Protein AF-A0A1H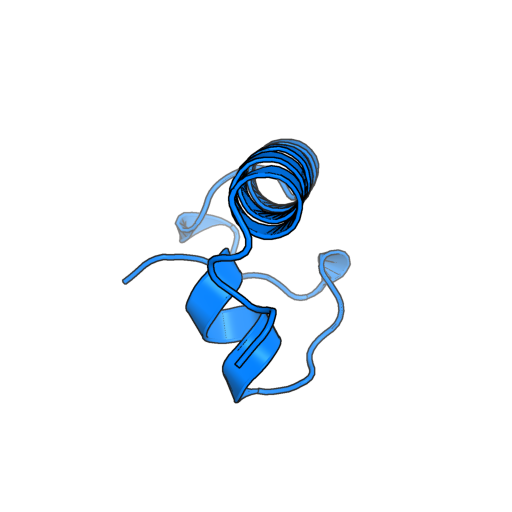5SPS8-F1 (afdb_monomer_lite)

Structure (mmCIF, N/CA/C/O backbone):
data_AF-A0A1H5SPS8-F1
#
_entry.id   AF-A0A1H5SPS8-F1
#
loop_
_atom_site.group_PDB
_atom_site.id
_atom_site.type_symbol
_atom_site.label_atom_id
_atom_site.label_alt_id
_atom_site.label_comp_id
_atom_site.label_asym_id
_atom_site.label_entity_id
_atom_site.label_seq_id
_atom_site.pdbx_PDB_ins_code
_atom_site.Cartn_x
_atom_site.Cartn_y
_atom_site.Cartn_z
_atom_site.occupancy
_atom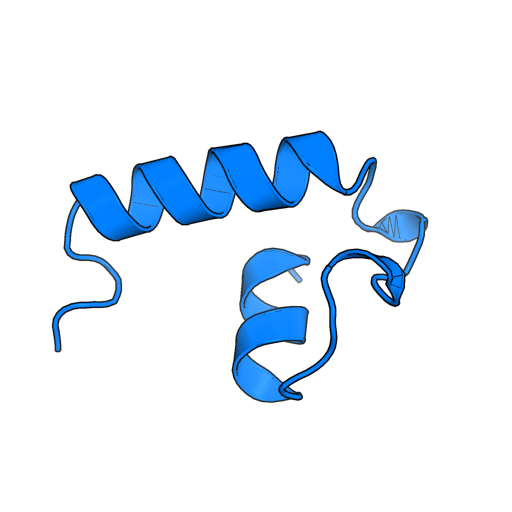_site.B_iso_or_equiv
_atom_site.auth_seq_id
_atom_site.auth_comp_id
_atom_site.auth_asym_id
_atom_site.auth_atom_id
_atom_site.pdbx_PDB_model_num
ATOM 1 N N . MET A 1 1 ? -3.620 4.746 -11.079 1.00 60.94 1 MET A N 1
ATOM 2 C CA . MET A 1 1 ? -4.028 3.646 -10.168 1.00 60.94 1 MET A CA 1
ATOM 3 C C . MET A 1 1 ? -2.852 3.331 -9.241 1.00 60.94 1 MET A C 1
ATOM 5 O O . MET A 1 1 ? -1.726 3.425 -9.703 1.00 60.94 1 MET A O 1
ATOM 9 N N . SER A 1 2 ? -3.042 3.065 -7.942 1.00 81.56 2 SER A N 1
ATOM 10 C CA . SER A 1 2 ? -1.912 2.755 -7.036 1.00 81.56 2 SER A CA 1
ATOM 11 C C . SER A 1 2 ? -1.637 1.252 -7.010 1.00 81.56 2 SER A C 1
ATOM 13 O O . SER A 1 2 ? -2.567 0.487 -6.764 1.00 81.56 2 SER A O 1
ATOM 15 N N . GLY A 1 3 ? -0.374 0.835 -7.156 1.00 88.94 3 GLY A N 1
ATOM 16 C CA . GLY A 1 3 ? 0.006 -0.588 -7.136 1.00 88.94 3 GLY A CA 1
ATOM 17 C C . GLY A 1 3 ? -0.440 -1.335 -5.872 1.00 88.94 3 GLY A C 1
ATOM 18 O O . GLY A 1 3 ? -0.836 -2.487 -5.950 1.00 88.94 3 GLY A O 1
ATOM 19 N N . VAL A 1 4 ? -0.495 -0.656 -4.719 1.00 89.88 4 VAL A N 1
ATOM 20 C CA . VAL A 1 4 ? -1.019 -1.213 -3.454 1.00 89.88 4 VAL A CA 1
ATOM 21 C C . VAL A 1 4 ? -2.495 -1.623 -3.561 1.00 89.88 4 VAL A C 1
ATOM 23 O O . VAL A 1 4 ? -2.875 -2.688 -3.090 1.00 89.88 4 VAL A O 1
ATOM 26 N N . ILE A 1 5 ? -3.329 -0.796 -4.201 1.00 88.88 5 ILE A N 1
ATOM 27 C CA . ILE A 1 5 ? -4.765 -1.074 -4.376 1.00 88.88 5 ILE A CA 1
ATOM 28 C C . ILE A 1 5 ? -4.956 -2.199 -5.392 1.00 88.88 5 ILE A C 1
ATOM 30 O O . ILE A 1 5 ? -5.795 -3.070 -5.192 1.00 88.88 5 ILE A O 1
ATOM 34 N N . PHE A 1 6 ? -4.159 -2.197 -6.463 1.00 88.44 6 PHE A N 1
ATOM 35 C CA . PHE A 1 6 ? -4.163 -3.265 -7.457 1.00 88.44 6 PHE A CA 1
ATOM 36 C C . PHE A 1 6 ? -3.847 -4.623 -6.813 1.00 88.44 6 PHE A C 1
ATOM 38 O O . PHE A 1 6 ? -4.585 -5.580 -7.013 1.00 88.44 6 PHE A O 1
ATOM 45 N N . ILE A 1 7 ? -2.809 -4.691 -5.980 1.00 89.50 7 ILE A N 1
ATOM 46 C CA . ILE A 1 7 ? -2.404 -5.915 -5.277 1.00 89.50 7 ILE A CA 1
ATOM 47 C C . ILE A 1 7 ? -3.480 -6.371 -4.289 1.00 89.50 7 ILE A C 1
ATOM 49 O O . ILE A 1 7 ? -3.886 -7.526 -4.345 1.00 89.50 7 ILE A O 1
ATOM 53 N N . ASN A 1 8 ? -4.002 -5.471 -3.449 1.00 86.88 8 ASN A N 1
ATOM 54 C CA . ASN A 1 8 ? -5.055 -5.815 -2.486 1.00 86.88 8 ASN A CA 1
ATOM 55 C C . ASN A 1 8 ? -6.350 -6.286 -3.166 1.00 86.88 8 ASN A C 1
ATOM 57 O O . ASN A 1 8 ? -7.015 -7.177 -2.652 1.00 86.88 8 ASN A O 1
ATOM 61 N N . ARG A 1 9 ? -6.716 -5.704 -4.316 1.00 87.50 9 ARG A N 1
ATOM 62 C CA . ARG A 1 9 ? -7.939 -6.073 -5.045 1.00 87.50 9 ARG A CA 1
ATOM 63 C C . ARG A 1 9 ? -7.809 -7.394 -5.799 1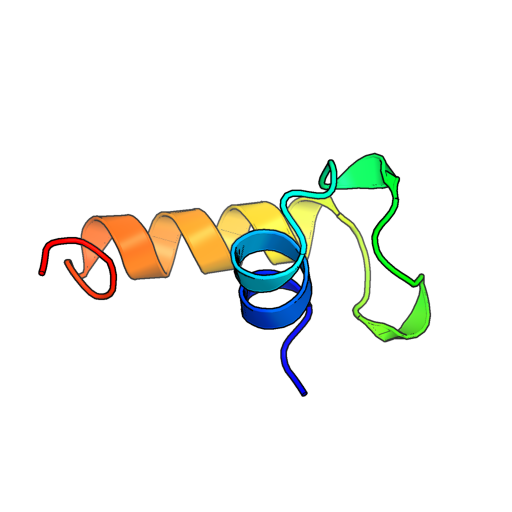.00 87.50 9 ARG A C 1
ATOM 65 O O . ARG A 1 9 ? -8.800 -8.100 -5.935 1.00 87.50 9 ARG A O 1
ATOM 72 N N . ASN A 1 10 ? -6.618 -7.703 -6.306 1.00 88.69 10 ASN A N 1
ATOM 73 C CA . ASN A 1 10 ? -6.375 -8.911 -7.096 1.00 88.69 10 ASN A CA 1
ATOM 74 C C . ASN A 1 10 ? -5.773 -10.065 -6.272 1.00 88.69 10 ASN A C 1
ATOM 76 O O . ASN A 1 10 ? -5.621 -11.159 -6.799 1.00 88.69 10 ASN A O 1
ATOM 80 N N . GLY A 1 11 ? -5.399 -9.839 -5.006 1.00 86.75 11 GLY A N 1
ATOM 81 C CA . GLY A 1 11 ? -4.780 -10.858 -4.147 1.00 86.75 11 GLY A CA 1
ATOM 82 C C . GLY A 1 11 ? -3.396 -11.321 -4.622 1.00 86.75 11 GLY A C 1
ATOM 83 O O . GLY A 1 11 ? -2.955 -12.417 -4.282 1.00 86.75 11 GLY A O 1
ATOM 84 N N . LEU A 1 12 ? -2.718 -10.511 -5.438 1.00 88.00 12 LEU A N 1
ATOM 85 C CA . LEU A 1 12 ? -1.425 -10.857 -6.028 1.00 88.00 12 LEU A CA 1
ATOM 86 C C . LEU A 1 12 ? -0.289 -10.722 -5.012 1.00 88.00 12 LEU A C 1
ATOM 88 O O . LEU A 1 12 ? -0.409 -10.040 -3.992 1.00 88.00 12 LEU A O 1
ATOM 92 N N . ARG A 1 13 ? 0.865 -11.332 -5.294 1.00 86.94 13 ARG A N 1
ATOM 93 C CA . ARG A 1 13 ? 2.064 -11.066 -4.495 1.00 86.94 13 ARG A CA 1
ATOM 94 C C . ARG A 1 13 ? 2.643 -9.717 -4.902 1.00 86.94 13 ARG A C 1
ATOM 96 O O . ARG A 1 13 ? 2.589 -9.320 -6.061 1.00 86.94 13 ARG A O 1
ATOM 103 N N . TRP A 1 14 ? 3.327 -9.054 -3.969 1.00 85.31 14 TRP A N 1
ATOM 104 C CA . TRP A 1 14 ? 4.066 -7.818 -4.261 1.00 85.31 14 TRP A CA 1
ATOM 105 C C . TRP A 1 14 ? 5.079 -7.967 -5.398 1.00 85.31 14 TRP A C 1
ATOM 107 O O . TRP A 1 14 ? 5.397 -6.976 -6.042 1.00 85.31 14 TRP A O 1
ATOM 117 N N . ARG A 1 15 ? 5.578 -9.191 -5.634 1.00 84.12 15 ARG A N 1
ATOM 118 C CA . ARG A 1 15 ? 6.511 -9.514 -6.720 1.00 84.12 15 ARG A CA 1
ATOM 119 C C . ARG A 1 15 ? 5.894 -9.513 -8.115 1.00 84.12 15 ARG A C 1
ATOM 121 O O . ARG A 1 15 ? 6.631 -9.331 -9.076 1.00 84.12 15 ARG A O 1
ATOM 128 N N . ASP A 1 16 ? 4.584 -9.690 -8.194 1.00 86.56 16 ASP A N 1
ATOM 129 C CA . ASP A 1 16 ? 3.845 -9.784 -9.453 1.00 86.56 16 ASP A CA 1
ATOM 130 C C . ASP A 1 16 ? 3.265 -8.421 -9.861 1.00 86.56 16 ASP A C 1
ATOM 132 O O . ASP A 1 16 ? 2.518 -8.303 -10.830 1.00 86.56 16 ASP A O 1
ATOM 136 N N . ALA A 1 17 ? 3.590 -7.369 -9.106 1.00 85.00 17 ALA A N 1
ATOM 137 C CA . ALA A 1 17 ? 3.155 -6.020 -9.402 1.00 85.00 17 ALA A CA 1
ATOM 138 C C . ALA A 1 17 ? 3.782 -5.534 -10.720 1.00 85.00 17 ALA A C 1
ATOM 140 O O . ALA A 1 17 ? 4.998 -5.659 -10.900 1.00 85.00 17 ALA A O 1
ATOM 141 N N . PRO A 1 18 ? 2.999 -4.915 -11.621 1.00 85.06 18 PRO A N 1
ATOM 142 C CA . PRO A 1 18 ? 3.554 -4.277 -12.806 1.00 85.06 18 PRO A CA 1
ATOM 143 C C . PRO A 1 18 ? 4.661 -3.283 -12.444 1.00 85.06 18 PRO A C 1
ATOM 145 O O . PRO A 1 18 ? 4.496 -2.459 -11.539 1.00 85.06 18 PRO A O 1
ATOM 148 N N . LYS A 1 19 ? 5.775 -3.327 -13.188 1.00 82.44 19 LYS A N 1
ATOM 149 C CA . LYS A 1 19 ? 6.923 -2.418 -12.996 1.00 82.44 19 LYS A CA 1
ATOM 150 C C . LYS A 1 19 ? 6.534 -0.942 -13.120 1.00 82.44 19 LYS A C 1
ATOM 152 O O . LYS A 1 19 ? 7.195 -0.087 -12.538 1.00 82.44 19 LYS A O 1
ATOM 157 N N . GLU A 1 20 ? 5.441 -0.659 -13.825 1.00 87.88 20 GLU A N 1
ATOM 158 C CA . GLU A 1 20 ? 4.828 0.665 -13.976 1.00 87.88 20 GLU A CA 1
ATOM 159 C C . GLU A 1 20 ? 4.425 1.292 -12.630 1.00 87.88 20 GLU A C 1
ATOM 161 O O . GLU A 1 20 ? 4.441 2.510 -12.477 1.00 87.88 20 GLU A O 1
ATOM 166 N N . TYR A 1 21 ? 4.119 0.473 -11.617 1.00 85.38 21 TYR A N 1
ATOM 167 C CA . TYR A 1 21 ? 3.806 0.949 -10.266 1.00 85.38 21 TYR A CA 1
ATOM 168 C C . TYR A 1 21 ? 5.046 1.224 -9.404 1.00 85.38 21 TYR A C 1
ATOM 170 O O . TYR A 1 21 ? 4.916 1.659 -8.254 1.00 85.38 21 TYR A O 1
ATOM 178 N N . GLY A 1 22 ? 6.238 1.003 -9.956 1.00 85.81 22 GLY A N 1
ATOM 179 C CA . GLY A 1 22 ? 7.517 1.200 -9.295 1.00 85.81 22 GLY A CA 1
ATOM 180 C C . GLY A 1 22 ? 7.983 -0.005 -8.468 1.00 85.81 22 GLY A C 1
ATOM 181 O O . GLY A 1 22 ? 7.337 -1.055 -8.437 1.00 85.81 22 GLY A O 1
ATOM 182 N N . PRO A 1 23 ? 9.135 0.122 -7.785 1.00 88.12 23 PRO A N 1
ATOM 183 C CA . PRO A 1 23 ? 9.745 -0.984 -7.058 1.00 88.12 23 PRO A CA 1
ATOM 184 C C . PRO A 1 23 ? 8.829 -1.567 -5.976 1.00 88.12 23 PRO A C 1
ATOM 186 O O . PRO A 1 23 ? 8.210 -0.833 -5.201 1.00 88.12 23 PRO A O 1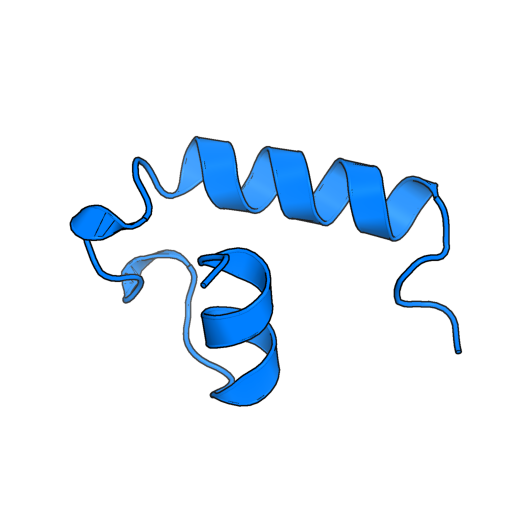
ATOM 189 N N . HIS A 1 24 ? 8.835 -2.895 -5.835 1.00 84.81 24 HIS A N 1
ATOM 190 C CA . HIS A 1 24 ? 7.995 -3.609 -4.861 1.00 84.81 24 HIS A CA 1
ATOM 191 C C . HIS A 1 24 ? 8.217 -3.131 -3.417 1.00 84.81 24 HIS A C 1
ATOM 193 O O . HIS A 1 24 ? 7.278 -3.061 -2.626 1.00 84.81 24 HIS A O 1
ATOM 199 N N . LYS A 1 25 ? 9.450 -2.724 -3.083 1.00 88.38 25 LYS A N 1
ATOM 200 C CA . LYS A 1 25 ? 9.799 -2.151 -1.773 1.00 88.38 25 LYS A CA 1
ATOM 201 C C . LYS A 1 25 ? 9.027 -0.856 -1.486 1.00 88.38 25 LYS A C 1
ATOM 203 O O . LYS A 1 25 ? 8.585 -0.638 -0.362 1.00 88.38 25 LYS A O 1
ATOM 208 N N . THR A 1 26 ? 8.819 -0.018 -2.500 1.00 89.44 26 THR A N 1
ATOM 209 C CA . THR A 1 26 ? 8.064 1.239 -2.387 1.00 89.44 26 THR A CA 1
ATOM 210 C C . THR A 1 26 ? 6.581 0.974 -2.150 1.00 89.44 26 THR A C 1
ATOM 212 O O . THR A 1 26 ? 5.960 1.643 -1.322 1.00 89.44 26 THR A O 1
ATOM 215 N N . LEU A 1 27 ? 6.023 -0.029 -2.834 1.00 88.88 27 LEU A N 1
ATOM 216 C CA . LEU A 1 27 ? 4.638 -0.454 -2.641 1.00 88.88 27 LEU A CA 1
ATOM 217 C C . LEU A 1 27 ? 4.414 -0.994 -1.226 1.00 88.88 27 LEU A C 1
ATOM 219 O O . LEU A 1 27 ? 3.481 -0.553 -0.558 1.00 88.88 27 LEU A O 1
ATOM 223 N N . TYR A 1 28 ? 5.317 -1.844 -0.728 1.00 89.06 28 TYR A N 1
ATOM 224 C CA . TYR A 1 28 ? 5.254 -2.342 0.647 1.00 89.06 28 TYR A CA 1
ATOM 225 C C . TYR A 1 28 ? 5.347 -1.212 1.684 1.00 89.06 28 TYR A C 1
ATOM 227 O O . TYR A 1 28 ? 4.528 -1.141 2.597 1.00 89.06 28 TYR A O 1
ATOM 235 N N . ASN A 1 29 ? 6.288 -0.274 1.523 1.00 91.06 29 ASN A N 1
ATOM 236 C CA . ASN A 1 29 ? 6.425 0.869 2.434 1.00 91.06 29 ASN A CA 1
ATOM 237 C C . ASN A 1 29 ? 5.169 1.754 2.452 1.00 91.06 29 ASN A C 1
ATOM 239 O O . ASN A 1 29 ? 4.776 2.264 3.502 1.00 91.06 29 ASN A O 1
ATOM 243 N N . ARG A 1 30 ? 4.521 1.936 1.294 1.00 90.69 30 ARG A N 1
ATOM 244 C CA . ARG A 1 30 ? 3.253 2.668 1.191 1.00 90.69 30 ARG A CA 1
ATOM 245 C C . ARG A 1 30 ? 2.115 1.906 1.870 1.00 90.69 30 ARG A C 1
ATOM 247 O O . ARG A 1 30 ? 1.357 2.524 2.609 1.00 90.69 30 ARG A O 1
ATOM 254 N N . TRP A 1 31 ? 2.025 0.593 1.655 1.00 91.06 31 TRP A N 1
ATOM 255 C CA . TRP A 1 31 ? 1.036 -0.257 2.315 1.00 91.06 31 TRP A CA 1
ATOM 256 C C . TRP A 1 31 ? 1.189 -0.224 3.838 1.00 91.06 31 TRP A C 1
ATOM 258 O O . TRP A 1 31 ? 0.204 0.026 4.523 1.00 91.06 31 TRP A O 1
ATOM 268 N N . LYS A 1 32 ? 2.415 -0.353 4.365 1.00 91.94 32 LYS A N 1
ATOM 269 C CA . LYS A 1 32 ? 2.690 -0.264 5.809 1.00 91.94 32 LYS A CA 1
ATOM 270 C C . LYS A 1 32 ? 2.197 1.064 6.390 1.00 91.94 32 LYS A C 1
ATOM 272 O O . LYS A 1 32 ? 1.402 1.059 7.315 1.00 91.94 32 LYS A O 1
ATOM 277 N N . ARG A 1 33 ? 2.542 2.195 5.761 1.00 92.81 33 ARG A N 1
ATOM 278 C CA . ARG A 1 33 ? 2.057 3.524 6.182 1.00 92.81 33 ARG A CA 1
ATOM 279 C C . ARG A 1 33 ? 0.535 3.656 6.177 1.00 92.81 33 ARG A C 1
ATOM 281 O O . ARG A 1 33 ? -0.007 4.444 6.940 1.00 92.81 33 ARG A O 1
ATOM 288 N N . TRP A 1 34 ? -0.151 2.974 5.267 1.00 91.19 34 TRP A N 1
ATOM 289 C CA . TRP A 1 34 ? -1.613 2.982 5.213 1.00 91.19 34 TRP A CA 1
ATOM 290 C C . TRP A 1 34 ? -2.215 2.079 6.289 1.00 91.19 34 TRP A C 1
ATOM 292 O O . TRP A 1 34 ? -3.185 2.475 6.928 1.00 91.19 34 TRP A O 1
ATOM 302 N N . SER A 1 35 ? -1.604 0.919 6.529 1.00 89.81 35 SER A N 1
ATOM 303 C CA . SER A 1 35 ? -1.954 0.023 7.630 1.00 89.81 35 SER A CA 1
ATOM 304 C C . SER A 1 35 ? -1.810 0.723 8.981 1.00 89.81 35 SER A C 1
ATOM 306 O O . SER A 1 35 ? -2.749 0.704 9.767 1.00 89.81 35 SER A O 1
ATOM 308 N N . ASP A 1 36 ? -0.696 1.424 9.209 1.00 93.25 36 ASP A N 1
ATOM 309 C CA . ASP A 1 36 ? -0.444 2.194 10.437 1.00 93.25 36 ASP A CA 1
ATOM 310 C C . ASP A 1 36 ? -1.470 3.323 10.632 1.00 93.25 36 ASP A C 1
ATOM 312 O O . ASP A 1 36 ? -1.797 3.695 11.754 1.00 93.25 36 ASP A O 1
ATOM 316 N N . LYS A 1 37 ? -2.008 3.866 9.533 1.00 92.38 37 LYS A N 1
ATOM 317 C CA . LYS A 1 37 ? -3.079 4.875 9.547 1.00 92.38 37 LYS A CA 1
ATOM 318 C C . LYS A 1 37 ? -4.484 4.281 9.682 1.00 92.38 37 LYS A C 1
ATOM 320 O O . LYS A 1 37 ? -5.452 5.033 9.618 1.00 92.38 37 LYS A O 1
ATOM 325 N N . GLY A 1 38 ? -4.620 2.960 9.791 1.00 90.50 38 GLY A N 1
ATOM 326 C CA . GLY A 1 38 ? -5.922 2.296 9.854 1.00 90.50 38 GLY A CA 1
ATOM 327 C C . GLY A 1 38 ? -6.733 2.379 8.557 1.00 90.50 38 GLY A C 1
ATOM 328 O O . GLY A 1 38 ? -7.921 2.086 8.568 1.00 90.50 38 GLY A O 1
ATOM 329 N N . ILE A 1 39 ? -6.112 2.727 7.420 1.00 87.62 39 ILE A N 1
ATOM 330 C CA . ILE A 1 39 ? -6.790 2.834 6.109 1.00 87.62 39 ILE A CA 1
ATOM 331 C C . ILE A 1 39 ? -7.450 1.500 5.717 1.00 87.62 39 ILE A C 1
ATOM 333 O O . ILE A 1 39 ? -8.441 1.486 4.991 1.00 87.62 39 ILE A O 1
ATOM 337 N N . PHE A 1 40 ? -6.890 0.382 6.186 1.00 81.25 40 PHE A N 1
ATOM 338 C CA . PHE 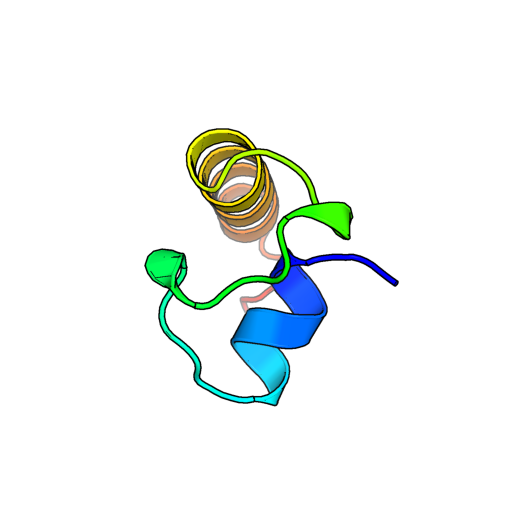A 1 40 ? -7.385 -0.969 5.920 1.00 81.25 40 PHE A CA 1
ATOM 339 C C . PHE A 1 40 ? -8.149 -1.597 7.095 1.00 81.25 40 PHE A C 1
ATOM 341 O O . PHE A 1 40 ? -8.615 -2.719 6.956 1.00 81.25 40 PHE A O 1
ATOM 348 N N . ALA A 1 41 ? -8.272 -0.915 8.238 1.00 76.69 41 ALA A N 1
ATOM 349 C CA . ALA A 1 41 ? -8.861 -1.463 9.463 1.00 76.69 41 ALA A CA 1
ATOM 350 C C . ALA A 1 41 ? -10.393 -1.281 9.533 1.00 76.69 41 ALA A C 1
ATOM 352 O O . ALA A 1 41 ? -10.927 -0.987 10.599 1.00 76.69 41 ALA A O 1
ATOM 353 N N . ARG A 1 42 ? -11.091 -1.408 8.399 1.00 61.97 42 ARG A N 1
ATOM 354 C CA . ARG A 1 42 ? -12.554 -1.295 8.329 1.00 61.97 42 ARG A CA 1
ATOM 355 C C . ARG A 1 42 ? -13.224 -2.660 8.312 1.00 61.97 42 ARG A C 1
ATOM 357 O O . ARG A 1 42 ? -12.681 -3.555 7.631 1.00 61.97 42 ARG A O 1
#

Sequence (42 aa):
MSGVIFINRNGLRWRDAPK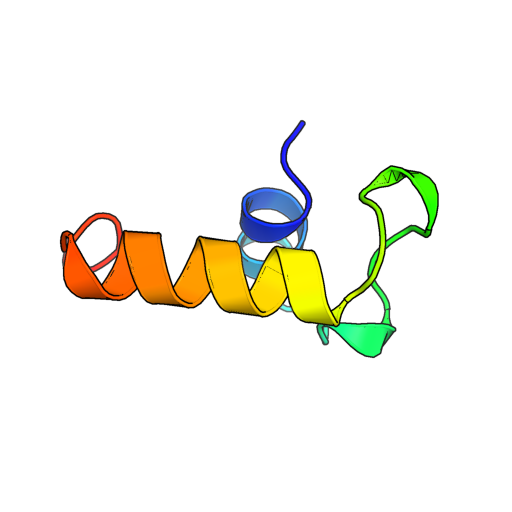EYGPHKTLYNRWKRWSDKGIFAR

Secondary structure (DSSP, 8-state):
--HHHHHHHHT--GGGS-GGG--HHHHHHHHHHHHHTTTT--

Foldseek 3Di:
DAQLVVCVVVVDDLVPGPCVNPDSVVSVVVVVVCVVVCVVVD

Organism: NCBI:txid488547

Radius of gyration: 9.9 Å; chains: 1; bounding box: 22×16×24 Å

InterPro domains:
  IPR025161 Insertion element IS402-like domain [PF13340] (2-42)
  IPR052909 Transposase_6_like [PTHR46637] (2-42)

pLDDT: mean 86.46, std 6.49, range [60.94, 93.25]